Protein AF-A0A1E1WI19-F1 (afdb_monomer_lite)

Radius of gyration: 30.92 Å; chains: 1; bounding box: 109×46×92 Å

Foldseek 3Di:
DDPDDPPPPPDPPPDPPPPPPPPDPDWAWDPVQAAPQWDADPVRHDIDGAFATDIPDDPPDPDDDDDDDDPDDDKAKDWDFDSPDDRRHSDFQCCQGTWIQILCQFTHHVNDTPDGDDQDPPPDPCNVVNPNPDPPDDPPPDDDDDDDDDDDDDDDD

Secondary structure (DSSP, 8-state):
---STTSS-S------------------EEEEEE-TEEEEETTTTEEEEES-EEESS---SS--------SS-SS-EEEEE-TTS-TT-SSSSSSTTEEEEETTSEEEETTEEEEEPPPPPTT-TTTTTS-----S------PPP--------PPP-

pLDDT: mean 77.22, std 23.97, range [32.47, 98.44]

InterPro domains:
  IPR003877 SPRY domain [PF00622] (64-117)
  IPR013320 Concanavalin A-like lectin/glucanase domain superfamily [SSF49899] (25-120)
  IPR035766 SPRY domain-containing protein 7 [PTHR20951] (1-121)
  IPR043136 B30.2/SPRY domain superfamily [G3DSA:2.60.120.920] (25-123)

Structure (mmCIF, N/CA/C/O backbone):
data_AF-A0A1E1WI19-F1
#
_entry.id   AF-A0A1E1WI19-F1
#
loop_
_atom_site.group_PDB
_atom_site.id
_atom_site.type_symbol
_atom_site.label_atom_id
_atom_site.label_alt_id
_atom_site.label_comp_id
_atom_site.label_asym_id
_atom_site.label_entity_id
_atom_site.label_seq_id
_atom_site.pdbx_PDB_ins_code
_atom_site.Cartn_x
_atom_site.Cartn_y
_atom_site.Cartn_z
_atom_site.occupancy
_atom_site.B_iso_or_equiv
_atom_site.auth_seq_id
_atom_site.auth_comp_id
_atom_site.auth_asym_id
_atom_site.auth_atom_id
_atom_site.pdbx_PDB_model_num
ATOM 1 N N . MET A 1 1 ? -36.385 -28.338 59.805 1.00 44.75 1 MET A N 1
ATOM 2 C CA . MET A 1 1 ? -34.931 -28.331 59.542 1.00 44.75 1 MET A CA 1
ATOM 3 C C . MET A 1 1 ? -34.666 -27.283 58.465 1.00 44.75 1 MET A C 1
ATOM 5 O O . MET A 1 1 ? -34.739 -27.576 57.285 1.00 44.75 1 MET A O 1
ATOM 9 N N . PHE A 1 2 ? -34.526 -26.026 58.891 1.00 53.34 2 PHE A N 1
ATOM 10 C CA . PHE A 1 2 ? -34.405 -24.825 58.053 1.00 53.34 2 PHE A CA 1
ATOM 11 C C . PHE A 1 2 ? -33.139 -24.099 58.510 1.00 53.34 2 PHE A C 1
ATOM 13 O O . PHE A 1 2 ? -33.189 -23.327 59.465 1.00 53.34 2 PHE A O 1
ATOM 20 N N . CYS A 1 3 ? -31.991 -24.411 57.902 1.00 50.31 3 CYS A N 1
ATOM 21 C CA . CYS A 1 3 ? -30.700 -23.976 58.444 1.00 50.31 3 CYS A CA 1
ATOM 22 C C . CYS A 1 3 ? -29.646 -23.622 57.380 1.00 50.31 3 CYS A C 1
ATOM 24 O O . CYS A 1 3 ? -28.489 -23.949 57.597 1.00 50.31 3 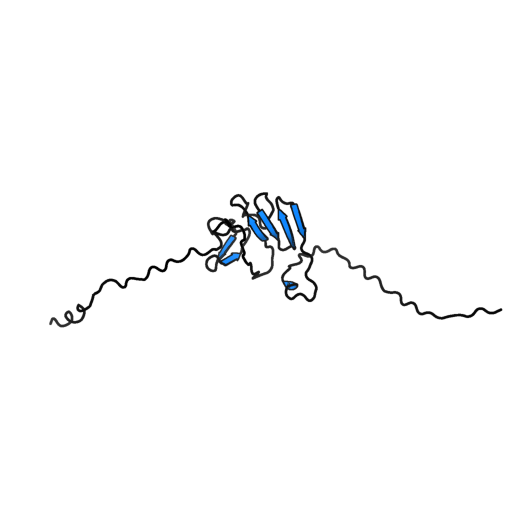CYS A O 1
ATOM 26 N N . CYS A 1 4 ? -29.976 -22.965 56.257 1.00 54.78 4 CYS A N 1
ATOM 27 C CA . CYS A 1 4 ? -28.921 -22.404 55.379 1.00 54.78 4 CYS A CA 1
ATOM 28 C C . CYS A 1 4 ? -29.224 -21.041 54.726 1.00 54.78 4 CYS A C 1
ATOM 30 O O . CYS A 1 4 ? -28.329 -20.464 54.122 1.00 54.78 4 CYS A O 1
ATOM 32 N N . LEU A 1 5 ? -30.428 -20.466 54.843 1.00 58.16 5 LEU A N 1
ATOM 33 C CA . LEU A 1 5 ? -30.800 -19.285 54.038 1.00 58.16 5 LEU A CA 1
ATOM 34 C C . LEU A 1 5 ? -30.633 -17.916 54.732 1.00 58.16 5 LEU A C 1
ATOM 36 O O . LEU A 1 5 ? -31.322 -16.965 54.378 1.00 58.16 5 LEU A O 1
ATOM 40 N N . LYS A 1 6 ? -29.759 -17.793 55.740 1.00 53.09 6 LYS A N 1
ATOM 41 C CA . LYS A 1 6 ? -29.580 -16.533 56.502 1.00 53.09 6 LYS A CA 1
ATOM 42 C C . LYS A 1 6 ? -28.184 -15.898 56.420 1.00 53.09 6 LYS A C 1
ATOM 44 O O . LYS A 1 6 ? -27.959 -14.887 57.071 1.00 53.09 6 LYS A O 1
ATOM 49 N N . GLY A 1 7 ? -27.268 -16.442 55.612 1.00 49.75 7 GLY A N 1
ATOM 50 C CA . GLY A 1 7 ? -25.879 -15.960 55.534 1.00 49.75 7 GLY A CA 1
ATOM 51 C C . GLY A 1 7 ? -25.495 -15.134 54.300 1.00 49.75 7 GLY A C 1
ATOM 52 O O . GLY A 1 7 ? -24.446 -14.504 54.321 1.00 49.75 7 GLY A O 1
ATOM 53 N N . CYS A 1 8 ? -26.298 -15.112 53.230 1.00 55.12 8 CYS A N 1
ATOM 54 C CA . CYS A 1 8 ? -25.835 -14.602 51.924 1.00 55.12 8 CYS A CA 1
ATOM 55 C C . CYS A 1 8 ? -26.527 -13.315 51.437 1.00 55.12 8 CYS A C 1
ATOM 57 O O . CYS A 1 8 ? -26.263 -12.879 50.323 1.00 55.12 8 CYS A O 1
ATOM 59 N N . LEU A 1 9 ? -27.409 -12.705 52.238 1.00 55.59 9 LEU A N 1
ATOM 60 C CA . LEU A 1 9 ? -28.203 -11.530 51.827 1.00 55.59 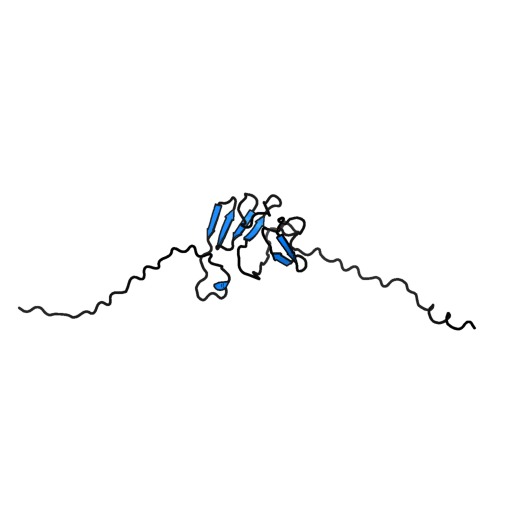9 LEU A CA 1
ATOM 61 C C . LEU A 1 9 ? -27.664 -10.181 52.332 1.00 55.59 9 LEU A C 1
ATOM 63 O O . LEU A 1 9 ? -28.254 -9.145 52.041 1.00 55.59 9 LEU A O 1
ATOM 67 N N . ASN A 1 10 ? -26.524 -10.159 53.025 1.00 48.88 10 ASN A N 1
ATOM 68 C CA . ASN A 1 10 ? -25.882 -8.910 53.434 1.00 48.88 10 ASN A CA 1
ATOM 69 C C . ASN A 1 10 ? -24.780 -8.538 52.437 1.00 48.88 10 ASN A C 1
ATOM 71 O O . ASN A 1 10 ? -23.629 -8.925 52.618 1.00 48.88 10 ASN A O 1
ATOM 75 N N . GLY A 1 11 ? -25.141 -7.788 51.391 1.00 49.34 11 GLY A N 1
ATOM 76 C CA . GLY A 1 11 ? -24.152 -7.099 50.550 1.00 49.34 11 GLY A CA 1
ATOM 77 C C . GLY A 1 11 ? -24.374 -7.132 49.040 1.00 49.34 11 GLY A C 1
ATOM 78 O O . GLY A 1 11 ? -23.406 -6.979 48.301 1.00 49.34 11 GLY A O 1
ATOM 79 N N . PHE A 1 12 ? -25.603 -7.316 48.547 1.00 48.19 12 PHE A N 1
ATOM 80 C CA . PHE A 1 12 ? -25.879 -7.207 47.110 1.00 48.19 12 PHE A CA 1
ATOM 81 C C . PHE A 1 12 ? -25.944 -5.731 46.670 1.00 48.19 12 PHE A C 1
ATOM 83 O O . PHE A 1 12 ? -26.991 -5.211 46.296 1.00 48.19 12 PHE A O 1
ATOM 90 N N . THR A 1 13 ? -24.798 -5.047 46.711 1.00 54.00 13 THR A N 1
ATOM 91 C CA . THR A 1 13 ? -24.567 -3.846 45.901 1.00 54.00 13 THR A CA 1
ATOM 92 C C . THR A 1 13 ? -24.342 -4.316 44.468 1.00 54.00 13 THR A C 1
ATOM 94 O O . THR A 1 13 ? -23.217 -4.539 44.020 1.00 54.00 13 THR A O 1
ATOM 97 N N . LEU A 1 14 ? -25.443 -4.525 43.747 1.00 56.31 14 LEU A N 1
ATOM 98 C CA . LEU A 1 14 ? -25.430 -4.701 42.301 1.00 56.31 14 LEU A CA 1
ATOM 99 C C . LEU A 1 14 ? -25.100 -3.369 41.639 1.00 56.31 14 LEU A C 1
ATOM 101 O O . LEU A 1 14 ? -25.998 -2.601 41.328 1.00 56.31 14 LEU A O 1
ATOM 105 N N . THR A 1 15 ? -23.810 -3.117 41.461 1.00 58.31 15 THR A N 1
ATOM 106 C CA . THR A 1 15 ? -23.200 -2.735 40.180 1.00 58.31 15 THR A CA 1
ATOM 107 C C . THR A 1 15 ? -21.737 -2.408 40.467 1.00 58.31 15 THR A C 1
ATOM 109 O O . THR A 1 15 ? -21.453 -1.310 40.953 1.00 58.31 15 THR A O 1
ATOM 112 N N . PRO A 1 16 ? -20.764 -3.283 40.156 1.00 53.91 16 PRO A N 1
ATOM 113 C CA . PRO A 1 16 ? -19.466 -2.747 39.797 1.00 53.91 16 PRO A CA 1
ATOM 114 C C . PRO A 1 16 ? -19.711 -1.899 38.547 1.00 53.91 16 PRO A C 1
ATOM 116 O O . PRO A 1 16 ? -20.118 -2.422 37.508 1.00 53.91 16 PRO A O 1
ATOM 119 N N . ALA A 1 17 ? -19.541 -0.582 38.655 1.00 65.06 17 ALA A N 1
ATOM 120 C CA . ALA A 1 17 ? -19.435 0.270 37.484 1.00 65.06 17 ALA A CA 1
ATOM 121 C C . ALA A 1 17 ? -18.199 -0.215 36.723 1.00 65.06 17 ALA A C 1
ATOM 123 O O . ALA A 1 17 ? -17.076 0.138 37.074 1.00 65.06 17 ALA A O 1
ATOM 124 N N . VAL A 1 18 ? -18.389 -1.115 35.753 1.00 66.94 18 VAL A N 1
ATOM 125 C CA . VAL A 1 18 ? -17.325 -1.517 34.837 1.00 66.94 18 VAL A CA 1
ATOM 126 C C . VAL A 1 18 ? -16.904 -0.225 34.148 1.00 66.94 18 VAL A C 1
ATOM 128 O O . VAL A 1 18 ? -17.734 0.363 33.449 1.00 66.94 18 VAL A O 1
ATOM 131 N N . PRO A 1 19 ? -15.677 0.276 34.372 1.00 68.00 19 PRO A N 1
ATOM 132 C CA . PRO A 1 19 ? -15.249 1.487 33.705 1.00 68.00 19 PRO A CA 1
ATOM 133 C C . PRO A 1 19 ? -15.315 1.214 32.206 1.00 68.00 19 PRO A C 1
ATOM 135 O O . PRO A 1 19 ? -14.639 0.313 31.702 1.00 68.00 19 PRO A O 1
ATOM 138 N N . ILE A 1 20 ? -16.171 1.964 31.508 1.00 63.81 20 ILE A N 1
ATOM 139 C CA . ILE A 1 20 ? -16.236 1.960 30.052 1.00 63.81 20 ILE A CA 1
ATOM 140 C C . ILE A 1 20 ? -14.874 2.467 29.597 1.00 63.81 20 ILE A C 1
ATOM 142 O O . ILE A 1 20 ? -14.609 3.668 29.583 1.00 63.81 20 ILE A O 1
ATOM 146 N N . ARG A 1 21 ? -13.968 1.542 29.274 1.00 64.44 21 ARG A N 1
ATOM 147 C CA . ARG A 1 21 ? -12.771 1.901 28.531 1.00 64.44 21 ARG A CA 1
ATOM 148 C C . ARG A 1 21 ? -13.266 2.295 27.155 1.00 64.44 21 ARG A C 1
ATOM 150 O O . ARG A 1 21 ? -13.685 1.433 26.385 1.00 64.44 21 ARG A O 1
ATOM 157 N N . ILE A 1 22 ? -13.248 3.594 26.878 1.00 62.12 22 ILE A N 1
ATOM 158 C CA . ILE A 1 22 ? -13.370 4.102 25.519 1.00 62.12 22 ILE A CA 1
ATOM 159 C C . ILE A 1 22 ? -12.178 3.502 24.780 1.00 62.12 22 ILE A C 1
ATOM 161 O O . ILE A 1 22 ? -11.043 3.948 24.927 1.00 62.12 22 ILE A O 1
ATOM 165 N N . LYS A 1 23 ? -12.418 2.387 24.090 1.00 63.97 23 LYS A N 1
ATOM 166 C CA . LYS A 1 23 ? -11.434 1.800 23.200 1.00 63.97 23 LYS A CA 1
ATOM 167 C C . LYS A 1 23 ? -11.380 2.752 22.020 1.00 63.97 23 LYS A C 1
ATOM 169 O O . LYS A 1 23 ? -12.295 2.755 21.199 1.00 63.97 23 LYS A O 1
ATOM 174 N N . GLU A 1 24 ? -10.359 3.601 21.999 1.00 71.19 24 GLU A N 1
ATOM 175 C CA . GLU A 1 24 ? -10.011 4.373 20.812 1.00 71.19 24 GLU A CA 1
ATOM 176 C C . GLU A 1 24 ? -10.034 3.421 19.616 1.00 71.19 24 GLU A C 1
ATOM 178 O O . GLU A 1 24 ? -9.533 2.297 19.715 1.00 71.19 24 GLU A O 1
ATOM 183 N N . ASN A 1 25 ? -10.706 3.818 18.537 1.00 73.44 25 ASN A N 1
ATOM 184 C CA . ASN A 1 25 ? -10.823 2.982 17.351 1.00 73.44 25 ASN A CA 1
ATOM 185 C C . ASN A 1 25 ? -9.419 2.854 16.739 1.00 73.44 25 ASN A C 1
ATOM 187 O O . ASN A 1 25 ? -8.913 3.852 16.222 1.00 73.44 25 ASN A O 1
ATOM 191 N N . PRO A 1 26 ? -8.747 1.694 16.861 1.00 89.00 26 PRO A N 1
ATOM 192 C CA . PRO A 1 26 ? -7.362 1.596 16.440 1.00 89.00 26 PRO A CA 1
ATOM 193 C C . PRO A 1 26 ? -7.292 1.686 14.914 1.00 89.00 26 PRO A C 1
ATOM 195 O O . PRO A 1 26 ? -8.128 1.109 14.212 1.00 89.00 26 PRO A O 1
ATOM 198 N N . VAL A 1 27 ? -6.276 2.385 14.403 1.00 94.00 27 VAL A N 1
ATOM 199 C CA . VAL A 1 27 ? -5.941 2.337 12.976 1.00 94.00 27 VAL A CA 1
ATOM 200 C C . VAL A 1 27 ? -5.411 0.941 12.670 1.00 94.00 27 VAL A C 1
ATOM 202 O O . VAL A 1 27 ? -4.433 0.494 13.268 1.00 94.00 27 VAL A O 1
ATOM 205 N N . GLN A 1 28 ? -6.093 0.236 11.778 1.00 96.31 28 GLN A N 1
ATOM 206 C CA . GLN A 1 28 ? -5.828 -1.162 11.452 1.00 96.31 28 GLN A CA 1
ATOM 207 C C . GLN A 1 28 ? -6.289 -1.472 10.024 1.00 96.31 28 GLN A C 1
ATOM 209 O O . GLN A 1 28 ? -6.974 -0.664 9.395 1.00 96.31 28 GLN A O 1
ATOM 214 N N . LEU A 1 29 ? -5.937 -2.653 9.523 1.00 97.88 29 LEU A N 1
ATOM 215 C CA . LEU A 1 29 ? -6.443 -3.164 8.250 1.00 97.88 29 LEU A CA 1
ATOM 216 C C . LEU A 1 29 ? -7.960 -3.379 8.326 1.00 97.88 29 LEU A C 1
ATOM 218 O O . LEU A 1 29 ? -8.464 -3.979 9.280 1.00 97.88 29 LEU A O 1
ATOM 222 N N . ASP A 1 30 ? -8.673 -2.887 7.320 1.00 97.06 30 ASP A N 1
ATOM 223 C CA . ASP A 1 30 ? -10.125 -2.920 7.233 1.00 97.06 30 ASP A CA 1
ATOM 224 C C . ASP A 1 30 ? -10.603 -4.164 6.484 1.00 97.06 30 ASP A C 1
ATOM 226 O O . ASP A 1 30 ? -10.396 -4.316 5.281 1.00 97.06 30 ASP A O 1
ATOM 230 N N . THR A 1 31 ? -11.301 -5.048 7.192 1.00 96.56 31 THR A N 1
ATOM 231 C CA . THR A 1 31 ? -11.859 -6.267 6.598 1.00 96.56 31 THR A CA 1
ATOM 232 C C . THR A 1 31 ? -13.065 -6.014 5.694 1.00 96.56 31 THR A C 1
ATOM 234 O O . THR A 1 31 ? -13.512 -6.931 5.015 1.00 96.56 31 THR A O 1
ATOM 237 N N . LEU A 1 32 ? -13.622 -4.799 5.695 1.00 96.94 32 LEU A N 1
ATOM 238 C CA . LEU A 1 32 ? -14.669 -4.393 4.755 1.00 96.94 32 LEU A CA 1
ATOM 239 C C . LEU A 1 32 ? -14.095 -3.903 3.418 1.00 96.94 32 LEU A C 1
ATOM 241 O O . LEU A 1 32 ? -14.837 -3.807 2.445 1.00 96.94 32 LEU A O 1
ATOM 245 N N . HIS A 1 33 ? -12.794 -3.605 3.366 1.00 97.88 33 HIS A N 1
ATOM 246 C CA . HIS A 1 33 ? -12.105 -3.091 2.183 1.00 97.88 33 HIS A CA 1
ATOM 247 C C . HIS A 1 33 ? -10.824 -3.900 1.946 1.00 97.88 33 HIS A C 1
ATOM 249 O O . HIS A 1 33 ? -9.706 -3.422 2.150 1.00 97.88 33 HIS A O 1
ATOM 255 N N . MET A 1 34 ? -11.006 -5.153 1.527 1.00 98.06 34 MET A N 1
ATOM 256 C CA . MET A 1 34 ? -9.935 -6.100 1.217 1.00 98.06 34 MET A CA 1
ATOM 257 C C . MET A 1 34 ? -10.297 -6.973 0.010 1.00 98.06 34 MET A C 1
ATOM 259 O O . MET A 1 34 ? -11.477 -7.197 -0.259 1.00 98.06 34 MET A O 1
ATOM 263 N N . GLY A 1 35 ? -9.289 -7.469 -0.709 1.00 98.00 35 GLY A N 1
ATOM 264 C CA . GLY A 1 35 ? -9.471 -8.416 -1.811 1.00 98.00 35 GLY A CA 1
ATOM 265 C C . GLY A 1 35 ? -10.051 -9.757 -1.350 1.00 98.00 35 GLY A C 1
ATOM 266 O O . GLY A 1 35 ? -9.932 -10.137 -0.183 1.00 98.00 35 GLY A O 1
ATOM 267 N N . HIS A 1 36 ? -10.662 -10.498 -2.275 1.00 98.00 36 HIS A N 1
ATOM 268 C CA . HIS A 1 36 ? -11.402 -11.726 -1.956 1.00 98.00 36 HIS A CA 1
AT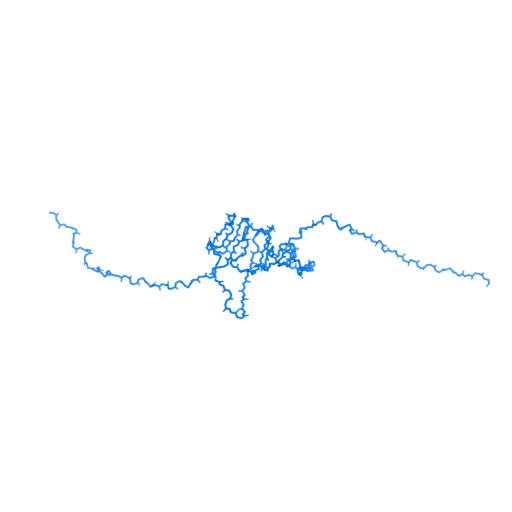OM 269 C C . HIS A 1 36 ? -10.529 -12.843 -1.363 1.00 98.00 36 HIS A C 1
ATOM 271 O O . HIS A 1 36 ? -11.007 -13.626 -0.545 1.00 98.00 36 HIS A O 1
ATOM 277 N N . GLU A 1 37 ? -9.261 -12.918 -1.771 1.00 97.94 37 GLU A N 1
ATOM 278 C CA . GLU A 1 37 ? -8.300 -13.937 -1.323 1.00 97.94 37 GLU A CA 1
ATOM 279 C C . GLU A 1 37 ? -7.328 -13.411 -0.256 1.00 97.94 37 GLU A C 1
ATOM 281 O O . GLU A 1 37 ? -6.323 -14.052 0.072 1.00 97.94 37 GLU A O 1
ATOM 286 N N . VAL A 1 38 ? -7.619 -12.236 0.300 1.00 98.12 38 VAL A N 1
ATOM 287 C CA . VAL A 1 38 ? -6.837 -11.641 1.378 1.00 98.12 38 VAL A CA 1
ATOM 288 C C . VAL A 1 38 ? -7.323 -12.202 2.712 1.00 98.12 38 VAL A C 1
ATOM 290 O O . VAL A 1 38 ? -8.498 -12.494 2.915 1.00 98.12 38 VAL A O 1
ATOM 293 N N . VAL A 1 39 ? -6.409 -12.348 3.663 1.00 97.94 39 VAL A N 1
ATOM 294 C CA . VAL A 1 39 ? -6.707 -12.779 5.026 1.00 97.94 39 VAL A CA 1
ATOM 295 C C . VAL A 1 39 ? -6.058 -11.802 5.995 1.00 97.94 39 VAL A C 1
ATOM 297 O O . VAL A 1 39 ? -4.845 -11.589 5.973 1.00 97.94 39 VAL A O 1
ATOM 300 N N . VAL A 1 40 ? -6.873 -11.218 6.874 1.00 98.00 40 VAL A N 1
ATOM 301 C CA . VAL A 1 40 ? -6.418 -10.303 7.925 1.00 98.00 40 VAL A CA 1
ATOM 302 C C . VAL A 1 40 ? -6.448 -11.021 9.272 1.00 98.00 40 VAL A C 1
ATOM 304 O O . VAL A 1 40 ? -7.473 -11.549 9.695 1.00 98.00 40 VAL A O 1
ATOM 307 N N . VAL A 1 41 ? -5.313 -11.037 9.970 1.00 96.44 41 VAL A N 1
ATOM 308 C CA . VAL A 1 41 ? -5.133 -11.721 11.262 1.00 96.44 41 VAL A CA 1
ATOM 309 C C . VAL A 1 41 ? -4.452 -10.806 12.288 1.00 96.44 41 VAL A C 1
ATOM 311 O O . VAL A 1 41 ? -4.137 -9.647 12.015 1.00 96.44 41 VAL A O 1
ATOM 314 N N . LYS A 1 42 ? -4.229 -11.316 13.509 1.00 95.06 42 LYS A N 1
ATOM 315 C CA . LYS A 1 42 ? -3.589 -10.581 14.623 1.00 95.06 42 LYS A CA 1
ATOM 316 C C . LYS A 1 42 ? -4.276 -9.246 14.960 1.00 95.06 42 LYS A C 1
ATOM 318 O O . LYS A 1 42 ? -3.611 -8.259 15.263 1.00 95.06 42 LYS A O 1
ATOM 323 N N . GLY A 1 43 ? -5.610 -9.234 14.909 1.00 92.69 43 GLY A N 1
ATOM 324 C CA . GLY A 1 43 ? -6.420 -8.059 15.241 1.00 92.69 43 GLY A CA 1
ATOM 325 C C . GLY A 1 43 ? -6.196 -6.890 14.283 1.00 92.69 43 GLY A C 1
ATOM 326 O O . GLY A 1 43 ? -5.987 -5.780 14.747 1.00 92.69 43 GLY A O 1
ATOM 327 N N . GLY A 1 44 ? -6.155 -7.153 12.972 1.00 95.44 44 GLY A N 1
ATOM 328 C CA . GLY A 1 44 ? -6.021 -6.099 11.961 1.00 95.44 44 GLY A CA 1
ATOM 329 C C . GLY A 1 44 ? -4.589 -5.627 11.692 1.00 95.44 44 GLY A C 1
ATOM 330 O O . GLY A 1 44 ? -4.403 -4.653 10.974 1.00 95.44 44 GLY A O 1
ATOM 331 N N . GLN A 1 45 ? -3.572 -6.299 12.244 1.00 95.94 45 GLN A N 1
ATOM 332 C CA . GLN A 1 45 ? -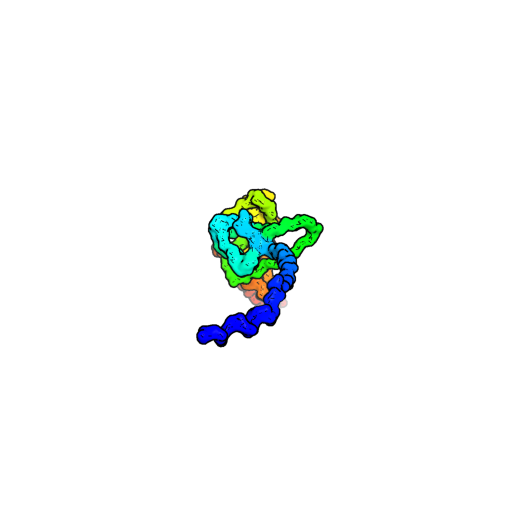2.159 -5.891 12.126 1.00 95.94 45 GLN A CA 1
ATOM 333 C C . GLN A 1 45 ? -1.333 -6.759 11.169 1.00 95.94 45 GLN A C 1
ATOM 335 O O . GLN A 1 45 ? -0.146 -6.510 10.964 1.00 95.94 45 GLN A O 1
ATOM 340 N N . ARG A 1 46 ? -1.911 -7.833 10.625 1.00 96.81 46 ARG A N 1
ATOM 341 C CA . ARG A 1 46 ? -1.232 -8.705 9.665 1.00 96.81 46 ARG A CA 1
ATOM 342 C C . ARG A 1 46 ? -2.161 -9.020 8.511 1.00 96.81 46 ARG A C 1
ATOM 344 O O . ARG A 1 46 ? -3.273 -9.482 8.742 1.00 96.81 46 ARG A O 1
ATOM 351 N N . VAL A 1 47 ? -1.643 -8.843 7.305 1.00 96.94 47 VAL A N 1
ATOM 352 C CA . VAL A 1 47 ? -2.252 -9.280 6.053 1.00 96.94 47 VAL A CA 1
ATOM 353 C C . VAL A 1 47 ? -1.437 -10.430 5.459 1.00 96.94 47 VAL A C 1
ATOM 355 O O . VAL A 1 47 ? -0.212 -10.461 5.592 1.00 96.94 47 VAL A O 1
ATOM 358 N N . CYS A 1 48 ? -2.119 -11.396 4.858 1.00 95.81 48 CYS A N 1
ATOM 3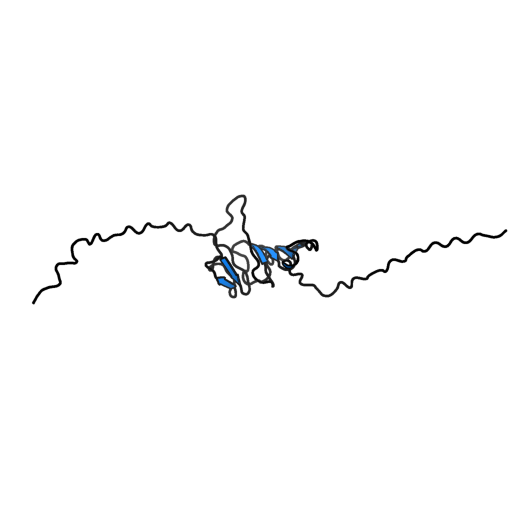59 C CA . CYS A 1 48 ? -1.553 -12.479 4.055 1.00 95.81 48 CYS A CA 1
ATOM 360 C C . CYS A 1 48 ? -2.567 -12.909 2.983 1.00 95.81 48 CYS A C 1
ATOM 362 O O . CYS A 1 48 ? -3.710 -12.461 3.017 1.00 95.81 48 CYS A O 1
ATOM 364 N N . GLY A 1 49 ? -2.173 -13.790 2.063 1.00 96.12 49 GLY A N 1
ATOM 365 C CA . GLY A 1 49 ? -3.024 -14.218 0.947 1.00 96.12 49 GLY A CA 1
ATOM 366 C C . GLY A 1 49 ? -2.697 -13.474 -0.347 1.00 96.12 49 GLY A C 1
ATOM 367 O O . GLY A 1 49 ? -1.562 -13.034 -0.524 1.00 96.12 49 GLY A O 1
ATOM 368 N N . SER A 1 50 ? -3.680 -13.371 -1.241 1.00 97.00 50 SER A N 1
ATOM 369 C CA . SER A 1 50 ? -3.540 -12.776 -2.576 1.00 97.00 50 SER A CA 1
ATOM 370 C C . SER A 1 50 ? -4.463 -11.563 -2.716 1.00 97.00 50 SER A C 1
ATOM 372 O O . SER A 1 50 ? -5.667 -11.663 -2.485 1.00 97.00 50 SER A O 1
ATOM 374 N N . GLY A 1 51 ? -3.890 -10.406 -3.052 1.00 97.19 51 GLY A N 1
ATOM 375 C CA . GLY A 1 51 ? -4.592 -9.122 -3.132 1.00 97.19 51 GLY A CA 1
ATOM 376 C C . GLY A 1 51 ? -4.122 -8.112 -2.082 1.00 97.19 51 GLY A C 1
ATOM 377 O O . GLY A 1 51 ? -3.074 -8.274 -1.456 1.00 97.19 51 GLY A O 1
ATOM 378 N N . CYS A 1 52 ? -4.916 -7.062 -1.888 1.00 97.38 52 CYS A N 1
ATOM 379 C CA . CYS A 1 52 ? -4.606 -5.914 -1.039 1.00 97.38 52 CYS A CA 1
ATOM 380 C C . CYS A 1 52 ? -5.712 -5.639 -0.003 1.00 97.38 52 CYS A C 1
ATOM 382 O O . CYS A 1 52 ? -6.850 -6.086 -0.142 1.00 97.38 52 CYS A O 1
ATOM 384 N N . ALA A 1 53 ? -5.391 -4.876 1.042 1.00 98.06 53 ALA A N 1
ATOM 385 C CA . ALA A 1 53 ? -6.358 -4.387 2.025 1.00 98.06 53 ALA A CA 1
ATOM 386 C C . ALA A 1 53 ? -6.071 -2.923 2.368 1.00 98.06 53 ALA A C 1
ATOM 388 O O . ALA A 1 53 ? -4.909 -2.536 2.501 1.00 98.06 53 ALA A O 1
ATOM 389 N N . LEU A 1 54 ? -7.125 -2.121 2.529 1.00 98.31 54 LEU A N 1
ATOM 390 C CA . LEU A 1 54 ? -7.018 -0.730 2.967 1.00 98.31 54 LEU A CA 1
ATOM 391 C C . LEU A 1 54 ? -7.001 -0.632 4.495 1.00 98.31 54 LEU A C 1
ATOM 393 O O . LEU A 1 54 ? -7.434 -1.537 5.207 1.00 98.31 54 LEU A O 1
ATOM 397 N N . GLY A 1 55 ? -6.514 0.495 5.010 1.00 97.38 55 GLY A N 1
ATOM 398 C CA . GLY A 1 55 ? -6.711 0.863 6.410 1.00 97.38 55 GLY A CA 1
ATOM 399 C C . GLY A 1 55 ? -8.137 1.357 6.668 1.00 97.38 55 GLY A C 1
ATOM 400 O O . GLY A 1 55 ? -8.789 1.912 5.785 1.00 97.38 55 GLY A O 1
ATOM 401 N N . ASN A 1 56 ? -8.611 1.220 7.906 1.00 96.50 56 ASN A N 1
ATOM 402 C CA . ASN A 1 56 ? -9.943 1.680 8.323 1.00 96.50 56 ASN A CA 1
ATOM 403 C C . ASN A 1 56 ? -10.047 3.204 8.538 1.00 96.50 56 ASN A C 1
ATOM 405 O O . ASN A 1 56 ? -11.138 3.711 8.807 1.00 96.50 56 ASN A O 1
ATOM 409 N N . ALA A 1 57 ? -8.933 3.937 8.442 1.00 95.25 57 ALA A N 1
ATOM 410 C CA . ALA A 1 57 ? -8.867 5.380 8.642 1.00 95.25 57 ALA A CA 1
ATOM 411 C C . ALA A 1 57 ? -8.217 6.071 7.427 1.00 95.25 57 ALA A C 1
ATOM 413 O O . ALA A 1 57 ? -7.098 5.710 7.055 1.00 95.25 57 ALA A O 1
ATOM 414 N N . PRO A 1 58 ? -8.878 7.069 6.809 1.00 95.88 58 PRO A N 1
ATOM 415 C CA . PRO A 1 58 ? -8.299 7.820 5.702 1.00 95.88 58 PRO A CA 1
ATOM 416 C C . PRO A 1 58 ? -7.233 8.810 6.189 1.00 95.88 58 PRO A C 1
ATOM 418 O O . PRO A 1 58 ? -7.255 9.277 7.330 1.00 95.88 58 PRO A O 1
ATOM 421 N N . ILE A 1 59 ? -6.333 9.206 5.288 1.00 95.81 59 ILE A N 1
ATOM 422 C CA . ILE A 1 59 ? -5.347 10.258 5.552 1.00 95.81 59 ILE A CA 1
ATOM 423 C C . ILE A 1 59 ? -6.008 11.627 5.326 1.00 95.81 59 ILE A C 1
ATOM 425 O O . ILE A 1 59 ? -5.963 12.187 4.238 1.00 95.81 59 ILE A O 1
ATOM 429 N N . VAL A 1 60 ? -6.634 12.170 6.372 1.00 93.69 60 VAL A N 1
ATOM 430 C CA . VAL A 1 60 ? -7.249 13.518 6.399 1.00 93.69 60 VAL A CA 1
ATOM 431 C C . VAL A 1 60 ? -6.381 14.523 7.167 1.00 93.69 60 VAL A C 1
ATOM 433 O O . VAL A 1 60 ? -6.861 15.338 7.950 1.00 93.69 60 VAL A O 1
ATOM 436 N N . GLN A 1 61 ? -5.066 14.434 6.970 1.00 92.62 61 GLN A N 1
ATOM 437 C CA . GLN A 1 61 ? -4.058 15.257 7.639 1.00 92.62 61 GLN A CA 1
ATOM 438 C C . GLN A 1 61 ? -2.906 15.587 6.687 1.00 92.62 61 GLN A C 1
ATOM 440 O O . GLN A 1 61 ? -2.641 14.843 5.747 1.00 92.62 61 GLN A O 1
ATOM 445 N N . ASN A 1 62 ? -2.181 16.674 6.963 1.00 95.88 62 ASN A N 1
ATOM 446 C CA . ASN A 1 62 ? -1.087 17.144 6.102 1.00 95.88 62 ASN A CA 1
ATOM 447 C C . ASN A 1 62 ? 0.092 16.162 6.018 1.00 95.88 62 ASN A C 1
ATOM 449 O O . ASN A 1 62 ? 0.825 16.158 5.033 1.00 95.88 62 ASN A O 1
ATOM 453 N N . LYS A 1 63 ? 0.327 15.390 7.085 1.00 95.69 63 LYS A N 1
ATOM 454 C CA . LYS A 1 63 ? 1.421 14.420 7.189 1.00 95.69 63 LYS A CA 1
ATOM 455 C C . LYS A 1 63 ? 0.920 13.196 7.937 1.00 95.69 63 LYS A C 1
ATOM 457 O O . LYS A 1 63 ? 0.311 13.340 8.992 1.00 95.69 63 LYS A O 1
ATOM 462 N N . ALA A 1 64 ? 1.199 12.016 7.404 1.00 94.62 64 ALA A N 1
ATOM 463 C CA . ALA A 1 64 ? 0.894 10.738 8.030 1.00 94.62 64 ALA A CA 1
ATOM 464 C C . ALA A 1 64 ? 2.119 9.829 7.954 1.00 94.62 64 ALA A C 1
ATOM 466 O O . ALA A 1 64 ? 2.935 9.956 7.041 1.00 94.62 64 ALA A O 1
ATOM 467 N N . TYR A 1 65 ? 2.235 8.923 8.918 1.00 95.69 65 TYR A N 1
ATOM 468 C CA . TYR A 1 65 ? 3.307 7.941 8.988 1.00 95.69 65 TYR A CA 1
ATOM 469 C C . TYR A 1 65 ? 2.723 6.580 9.353 1.00 95.69 65 TYR A C 1
ATOM 471 O O . TYR A 1 65 ? 1.867 6.490 10.234 1.00 95.69 65 TYR A O 1
ATOM 479 N N . PHE A 1 66 ? 3.188 5.537 8.674 1.00 96.00 66 PHE A N 1
ATOM 480 C CA . PHE A 1 66 ? 2.878 4.148 8.980 1.00 96.00 66 PHE A CA 1
ATOM 481 C C . PHE A 1 66 ? 4.088 3.276 8.648 1.00 96.00 66 PHE A C 1
ATOM 483 O O . PHE A 1 66 ? 4.928 3.644 7.827 1.00 96.00 66 PHE A O 1
ATOM 490 N N . GLU A 1 67 ? 4.161 2.110 9.280 1.00 96.25 67 GLU A N 1
ATOM 491 C CA . GLU A 1 67 ? 5.241 1.148 9.084 1.00 96.25 67 GLU A CA 1
ATOM 492 C C . GLU A 1 67 ? 4.679 -0.189 8.624 1.00 96.25 67 GLU A C 1
ATOM 494 O O . GLU A 1 67 ? 3.625 -0.633 9.084 1.00 96.25 67 GLU A O 1
ATOM 499 N N . VAL A 1 68 ? 5.423 -0.863 7.750 1.00 95.94 68 VAL A N 1
ATOM 500 C CA . VAL A 1 68 ? 5.138 -2.237 7.346 1.00 95.94 68 VAL A CA 1
ATOM 501 C C . VAL A 1 68 ? 6.374 -3.079 7.607 1.00 95.94 68 VAL A C 1
ATOM 503 O O . VAL A 1 68 ? 7.467 -2.776 7.138 1.00 95.94 68 VAL A O 1
ATOM 506 N N . LYS A 1 69 ? 6.192 -4.166 8.357 1.00 95.69 69 LYS A N 1
ATOM 507 C CA . LYS A 1 69 ? 7.238 -5.159 8.595 1.00 95.69 69 LYS A CA 1
ATOM 508 C C . LYS A 1 69 ? 6.966 -6.402 7.763 1.00 95.69 69 LYS A C 1
ATOM 510 O O . LYS A 1 69 ? 5.995 -7.114 8.027 1.00 95.69 69 LYS A O 1
ATOM 515 N N . LEU A 1 70 ? 7.870 -6.713 6.837 1.00 94.81 70 LEU A N 1
ATOM 516 C CA . LEU A 1 70 ? 7.842 -7.970 6.094 1.00 94.81 70 LEU A CA 1
ATOM 517 C C . LEU A 1 70 ? 8.123 -9.136 7.049 1.00 94.81 70 LEU A C 1
ATOM 519 O O . LEU A 1 70 ? 9.161 -9.200 7.703 1.00 94.81 70 LEU A O 1
ATOM 523 N N . GLN A 1 71 ? 7.143 -10.027 7.188 1.00 92.69 71 GLN A N 1
ATOM 524 C CA . GLN A 1 71 ? 7.246 -11.223 8.035 1.00 92.69 71 GLN A CA 1
ATOM 525 C C . GLN A 1 71 ? 7.771 -12.429 7.256 1.00 92.69 71 GLN A C 1
ATOM 527 O O . GLN A 1 71 ? 8.379 -13.319 7.839 1.00 92.69 71 GLN A O 1
ATOM 532 N N . GLN A 1 72 ? 7.495 -12.452 5.956 1.00 88.69 72 GLN A N 1
ATOM 533 C CA . GLN A 1 72 ? 7.905 -13.465 5.002 1.00 88.69 72 GLN A CA 1
ATOM 534 C C . GLN A 1 72 ? 8.132 -12.750 3.667 1.00 88.69 72 GLN A C 1
ATOM 536 O O . GLN A 1 72 ? 7.421 -11.790 3.365 1.00 88.69 72 GLN A O 1
ATOM 541 N N . GLY A 1 73 ? 9.130 -13.191 2.900 1.00 86.38 73 GLY A N 1
ATOM 542 C CA . GLY A 1 73 ? 9.331 -12.714 1.531 1.00 86.38 73 GLY A CA 1
ATOM 543 C C . GLY A 1 73 ? 8.198 -13.147 0.594 1.00 86.38 73 GLY A C 1
ATOM 544 O O . GLY A 1 73 ? 7.278 -13.860 0.993 1.00 86.38 73 GLY A O 1
ATOM 545 N N . GLY A 1 74 ? 8.283 -12.734 -0.667 1.00 91.06 74 GLY A N 1
ATOM 546 C CA . GLY A 1 74 ? 7.278 -13.015 -1.692 1.00 91.06 74 GLY A CA 1
ATOM 547 C C . GLY A 1 74 ? 6.897 -11.756 -2.459 1.00 91.06 74 GLY A C 1
ATOM 548 O O . GLY A 1 74 ? 7.606 -10.751 -2.393 1.00 91.06 74 GLY A O 1
ATOM 549 N N . VAL A 1 75 ? 5.774 -11.823 -3.174 1.00 94.88 75 VAL A N 1
ATOM 550 C CA . VAL A 1 75 ? 5.204 -10.664 -3.865 1.00 94.88 75 VAL A CA 1
ATOM 551 C C . VAL A 1 75 ? 4.377 -9.859 -2.872 1.00 94.88 75 VAL A C 1
ATOM 553 O O . VAL A 1 75 ? 3.508 -10.402 -2.193 1.00 94.88 75 VAL A O 1
ATOM 556 N N . TRP A 1 76 ? 4.665 -8.568 -2.774 1.00 95.69 76 TRP A N 1
ATOM 557 C CA . TRP A 1 76 ? 3.961 -7.643 -1.896 1.00 95.69 76 TRP A CA 1
ATOM 558 C C . TRP A 1 76 ? 3.917 -6.253 -2.524 1.00 95.69 76 TRP A C 1
ATOM 560 O O . TRP A 1 76 ? 4.748 -5.909 -3.367 1.00 95.69 76 TRP A O 1
ATOM 570 N N . ALA A 1 77 ? 2.957 -5.452 -2.078 1.00 96.88 77 ALA A N 1
ATOM 571 C CA . ALA A 1 77 ? 2.855 -4.042 -2.405 1.00 96.88 77 ALA A CA 1
ATOM 572 C C . ALA A 1 77 ? 2.472 -3.251 -1.149 1.00 96.88 77 ALA A C 1
ATOM 574 O O . ALA A 1 77 ? 1.705 -3.728 -0.310 1.00 96.88 77 ALA A O 1
ATOM 575 N N . VAL A 1 78 ? 3.029 -2.052 -1.003 1.00 97.50 78 VAL A N 1
ATOM 576 C CA . VAL A 1 78 ? 2.745 -1.132 0.102 1.00 97.50 78 VAL A CA 1
ATOM 577 C C . VAL A 1 78 ? 2.598 0.272 -0.461 1.00 97.50 78 VAL A C 1
ATOM 579 O O . VAL A 1 78 ? 3.426 0.716 -1.255 1.00 97.50 78 VAL A O 1
ATOM 582 N N . GLY A 1 79 ? 1.570 0.999 -0.036 1.00 97.50 79 GLY A N 1
ATOM 583 C CA . GLY A 1 79 ? 1.339 2.334 -0.557 1.00 97.50 79 GLY A CA 1
ATOM 584 C C . GLY A 1 79 ? 0.073 2.989 -0.044 1.00 97.50 79 GLY A C 1
ATOM 585 O O . GLY A 1 79 ? -0.424 2.667 1.034 1.00 97.50 79 GLY A O 1
ATOM 586 N N . VAL A 1 80 ? -0.423 3.925 -0.842 1.00 98.19 80 VAL A N 1
ATOM 587 C CA . VAL A 1 80 ? -1.674 4.642 -0.605 1.00 98.19 80 VAL A CA 1
ATOM 588 C C . VAL A 1 80 ? -2.632 4.376 -1.751 1.00 98.19 80 VAL A C 1
ATOM 590 O O . VAL A 1 80 ? -2.210 4.220 -2.899 1.00 98.19 80 VAL A O 1
ATOM 593 N N . ALA A 1 81 ? -3.919 4.336 -1.433 1.00 98.31 81 ALA A N 1
ATOM 594 C CA . ALA A 1 81 ? -4.962 4.179 -2.423 1.00 98.31 81 ALA A CA 1
ATOM 595 C C . ALA A 1 81 ? -6.269 4.839 -1.974 1.00 98.31 81 ALA A C 1
ATOM 597 O O . ALA A 1 81 ? -6.495 5.052 -0.777 1.00 98.31 81 ALA A O 1
ATOM 598 N N . THR A 1 82 ? -7.116 5.162 -2.943 1.00 98.25 82 THR A N 1
ATOM 599 C CA . THR A 1 82 ? -8.518 5.525 -2.722 1.00 98.25 82 THR A CA 1
ATOM 600 C C . THR A 1 82 ? -9.355 4.257 -2.489 1.00 98.25 82 THR A C 1
ATOM 602 O O . THR A 1 82 ? -8.832 3.139 -2.486 1.00 98.25 82 THR A O 1
ATOM 605 N N . ARG A 1 83 ? -10.665 4.402 -2.249 1.00 97.31 83 ARG A N 1
ATOM 606 C CA . ARG A 1 83 ? -11.555 3.240 -2.045 1.00 97.31 83 ARG A CA 1
ATOM 607 C C . ARG A 1 83 ? -11.924 2.551 -3.355 1.00 97.31 83 ARG A C 1
ATOM 609 O O . ARG A 1 83 ? -12.465 1.452 -3.333 1.00 97.31 83 ARG A O 1
ATOM 616 N N . GLU A 1 84 ? -11.636 3.205 -4.466 1.00 97.81 84 GLU A N 1
ATOM 617 C CA . GLU A 1 84 ? -11.975 2.797 -5.817 1.00 97.81 84 GLU A CA 1
ATOM 618 C C . GLU A 1 84 ? -10.921 1.853 -6.425 1.00 97.81 84 GLU A C 1
ATOM 620 O O . GLU A 1 84 ? -11.144 1.311 -7.506 1.00 97.81 84 GLU A O 1
ATOM 625 N N . THR A 1 85 ? -9.793 1.625 -5.737 1.00 98.06 85 THR A N 1
ATOM 626 C CA . THR A 1 85 ? -8.730 0.725 -6.208 1.00 98.06 85 THR A CA 1
ATOM 627 C C . THR A 1 85 ? -9.180 -0.739 -6.288 1.00 98.06 85 THR A C 1
ATOM 629 O O . THR A 1 85 ? -9.939 -1.231 -5.448 1.00 98.06 85 THR A O 1
ATOM 632 N N . ASP A 1 86 ? -8.675 -1.470 -7.284 1.00 96.62 86 ASP A N 1
ATOM 633 C CA . ASP A 1 86 ? -8.928 -2.905 -7.439 1.00 96.62 86 ASP A CA 1
ATOM 634 C C . ASP A 1 86 ? -8.060 -3.730 -6.473 1.00 96.62 86 ASP A C 1
ATOM 636 O O . ASP A 1 86 ? -6.937 -4.139 -6.777 1.00 96.62 86 ASP A O 1
ATOM 640 N N . LEU A 1 87 ? -8.618 -4.020 -5.297 1.00 97.94 87 LEU A N 1
ATOM 641 C CA . LEU A 1 87 ? -7.946 -4.766 -4.229 1.00 97.94 87 LEU A CA 1
ATOM 642 C C . LEU A 1 87 ? -7.715 -6.254 -4.534 1.00 97.94 87 LEU A C 1
ATOM 644 O O . LEU A 1 87 ? -7.060 -6.934 -3.743 1.00 97.94 87 LEU A O 1
ATOM 648 N N . ASN A 1 88 ? -8.224 -6.784 -5.650 1.00 97.38 88 ASN A N 1
ATOM 649 C CA . ASN A 1 88 ? -7.954 -8.167 -6.055 1.00 97.38 88 ASN A CA 1
ATOM 650 C C . ASN A 1 88 ? -6.630 -8.307 -6.819 1.00 97.38 88 ASN A C 1
ATOM 652 O O . ASN A 1 88 ? -6.193 -9.425 -7.095 1.00 97.38 88 ASN A O 1
ATOM 656 N N . ARG A 1 89 ? -5.966 -7.193 -7.157 1.00 94.31 89 ARG A N 1
ATOM 657 C CA . ARG A 1 89 ? -4.646 -7.218 -7.789 1.00 94.31 89 ARG A CA 1
ATOM 658 C C . ARG A 1 89 ? -3.549 -7.434 -6.756 1.00 94.31 89 ARG A C 1
ATOM 660 O O . ARG A 1 89 ? -3.543 -6.843 -5.680 1.00 94.31 89 ARG A O 1
ATOM 667 N N . VAL A 1 90 ? -2.593 -8.286 -7.118 1.00 92.69 90 VAL A N 1
ATOM 668 C CA . VAL A 1 90 ? -1.417 -8.585 -6.287 1.00 92.69 90 VAL A CA 1
ATOM 669 C C . VAL A 1 90 ? -0.384 -7.457 -6.363 1.00 92.69 90 VAL A C 1
ATOM 671 O O . VAL A 1 90 ? 0.261 -7.139 -5.369 1.00 92.69 90 VAL A O 1
ATOM 674 N N . HIS A 1 91 ? -0.236 -6.837 -7.536 1.00 94.81 91 HIS A N 1
ATOM 675 C CA . HIS A 1 91 ? 0.629 -5.676 -7.727 1.00 94.81 91 HIS A CA 1
ATOM 676 C C . HIS A 1 91 ? -0.151 -4.390 -7.455 1.00 94.81 91 HIS A C 1
ATOM 678 O O . HIS A 1 91 ? -1.249 -4.206 -7.983 1.00 94.81 91 HIS A O 1
ATOM 684 N N . GLY A 1 92 ? 0.431 -3.498 -6.656 1.00 96.12 92 GLY A N 1
ATOM 685 C CA . GLY A 1 92 ? -0.144 -2.186 -6.377 1.00 96.12 92 GLY A CA 1
ATOM 686 C C . GLY A 1 92 ? 0.255 -1.154 -7.435 1.00 96.12 92 GLY A C 1
ATOM 687 O O . GLY A 1 92 ? 1.296 -1.290 -8.084 1.00 96.12 92 GLY A O 1
ATOM 688 N N . GLY A 1 93 ? -0.544 -0.095 -7.591 1.00 97.62 93 GLY A N 1
ATOM 689 C CA . GLY A 1 93 ? -0.287 0.962 -8.578 1.00 97.62 93 GLY A CA 1
ATOM 690 C C . GLY A 1 93 ? -0.693 0.593 -10.007 1.00 97.62 93 GLY A C 1
ATOM 691 O O . GLY A 1 93 ? -0.229 1.214 -10.960 1.00 97.62 93 GLY A O 1
ATOM 692 N N . MET A 1 94 ? -1.529 -0.436 -10.173 1.00 97.19 94 MET A N 1
ATOM 693 C CA . MET A 1 94 ? -1.989 -0.942 -11.476 1.00 97.19 94 MET A CA 1
ATOM 694 C C . MET A 1 94 ? -3.226 -0.203 -12.014 1.00 97.19 94 MET A C 1
ATOM 696 O O . MET A 1 94 ? -3.737 -0.551 -13.080 1.00 97.19 94 MET A O 1
ATOM 700 N N . ASP A 1 95 ? -3.735 0.761 -11.254 1.00 97.44 95 ASP A N 1
ATOM 701 C CA . ASP A 1 95 ? -4.885 1.606 -11.557 1.00 97.44 95 ASP A CA 1
ATOM 702 C C . ASP A 1 95 ? -4.575 3.073 -11.203 1.00 97.44 95 ASP A C 1
ATOM 704 O O . ASP A 1 95 ? -3.515 3.394 -10.657 1.00 97.44 95 ASP A O 1
ATOM 708 N N . LYS A 1 96 ? -5.511 3.970 -11.520 1.00 98.19 96 LYS A N 1
ATOM 709 C CA . LYS A 1 96 ? -5.420 5.410 -11.213 1.00 98.19 96 LYS A CA 1
ATOM 710 C C . LYS A 1 96 ? -5.672 5.739 -9.746 1.00 98.19 96 LYS A C 1
ATOM 712 O O . LYS A 1 96 ? -5.545 6.887 -9.335 1.00 98.19 96 LYS A O 1
ATOM 717 N N . GLU A 1 97 ? -6.033 4.735 -8.968 1.00 98.44 97 GLU A N 1
ATOM 718 C CA . GLU A 1 97 ? -6.541 4.879 -7.616 1.00 98.44 97 GLU A CA 1
ATOM 719 C C . GLU A 1 97 ? -5.473 4.543 -6.573 1.00 98.44 97 GLU A C 1
ATOM 721 O O . GLU A 1 97 ? -5.697 4.747 -5.384 1.00 98.44 97 GLU A O 1
ATOM 726 N N . SER A 1 98 ? -4.299 4.062 -6.997 1.00 98.31 98 SER A N 1
ATOM 727 C CA . SER A 1 98 ? -3.228 3.616 -6.109 1.00 98.31 98 SER A CA 1
ATOM 728 C C . SER A 1 98 ? -1.834 4.099 -6.528 1.00 98.31 98 SER A C 1
ATOM 730 O O . SER A 1 98 ? -1.515 4.257 -7.709 1.00 98.31 98 SER A O 1
ATOM 732 N N . TRP A 1 99 ? -0.988 4.315 -5.517 1.00 98.44 99 TRP A N 1
ATOM 733 C CA . TRP A 1 99 ? 0.456 4.538 -5.628 1.00 98.44 99 TRP A CA 1
ATOM 734 C C . TRP A 1 99 ? 1.148 3.577 -4.682 1.00 98.44 99 TRP A C 1
ATOM 736 O O . TRP A 1 99 ? 0.954 3.668 -3.468 1.00 98.44 99 TRP A O 1
ATOM 746 N N . CYS A 1 100 ? 1.936 2.648 -5.212 1.00 98.19 100 CYS A N 1
ATOM 747 C CA . CYS A 1 100 ? 2.518 1.583 -4.401 1.00 98.19 100 CYS A CA 1
ATOM 748 C C . CYS A 1 100 ? 3.976 1.321 -4.754 1.00 98.19 100 CYS A C 1
ATOM 750 O O . CYS A 1 100 ? 4.344 1.282 -5.927 1.00 98.19 100 CYS A O 1
ATOM 752 N N . LEU A 1 101 ? 4.772 1.078 -3.715 1.00 97.50 101 LEU A N 1
ATOM 753 C CA . LEU A 1 101 ? 6.047 0.385 -3.799 1.00 97.50 101 LEU A CA 1
ATOM 754 C C . LEU A 1 101 ? 5.779 -1.122 -3.834 1.00 97.50 101 LEU A C 1
ATOM 756 O O . LEU A 1 101 ? 5.074 -1.644 -2.969 1.00 97.50 101 LEU A O 1
ATOM 760 N N . ASN A 1 102 ? 6.351 -1.811 -4.811 1.00 96.88 102 ASN A N 1
ATOM 761 C CA . ASN A 1 102 ? 6.212 -3.249 -4.996 1.00 96.88 102 ASN A CA 1
ATOM 762 C C . ASN A 1 102 ? 7.486 -3.995 -4.565 1.00 96.88 102 ASN A C 1
ATOM 764 O O . ASN A 1 102 ? 8.566 -3.416 -4.443 1.00 96.88 102 ASN A O 1
ATOM 768 N N . SER A 1 103 ? 7.359 -5.307 -4.364 1.00 94.69 103 SER A N 1
ATOM 769 C CA . SER A 1 103 ? 8.454 -6.200 -3.960 1.00 94.69 103 SER A CA 1
ATOM 770 C C . SER A 1 103 ? 9.638 -6.243 -4.925 1.00 94.69 103 SER A C 1
ATOM 772 O O . SER A 1 103 ? 10.731 -6.604 -4.512 1.00 94.69 103 SER A O 1
ATOM 774 N N . ASP A 1 104 ? 9.421 -5.878 -6.188 1.00 93.06 104 ASP A N 1
ATOM 775 C CA . ASP A 1 104 ? 10.451 -5.754 -7.226 1.00 93.06 104 ASP A CA 1
ATOM 776 C C . ASP A 1 104 ? 11.231 -4.425 -7.157 1.00 93.06 104 ASP A C 1
ATOM 778 O O . ASP A 1 104 ? 12.047 -4.149 -8.029 1.00 93.06 104 ASP A O 1
ATOM 782 N N . GLY A 1 105 ? 10.976 -3.588 -6.145 1.00 94.00 105 GLY A N 1
ATOM 783 C CA . GLY A 1 105 ? 11.630 -2.291 -5.967 1.00 94.00 105 GLY A CA 1
ATOM 784 C C . GLY A 1 105 ? 11.010 -1.151 -6.776 1.00 94.00 105 GLY A C 1
ATOM 785 O O . GLY A 1 105 ? 11.486 -0.021 -6.682 1.00 94.00 105 GLY A O 1
ATOM 786 N N . THR A 1 106 ? 9.942 -1.393 -7.537 1.00 96.50 106 THR A N 1
ATOM 787 C CA . THR A 1 106 ? 9.314 -0.357 -8.369 1.00 96.50 106 THR A CA 1
ATOM 788 C C . THR A 1 106 ? 8.210 0.398 -7.634 1.00 96.50 106 THR A C 1
ATOM 790 O O . THR A 1 106 ? 7.391 -0.181 -6.913 1.00 96.50 106 THR A O 1
ATOM 793 N N . VAL A 1 107 ? 8.140 1.708 -7.866 1.00 97.94 107 VAL A N 1
ATOM 794 C CA . VAL A 1 107 ? 7.001 2.553 -7.495 1.00 97.94 107 VAL A CA 1
ATOM 795 C C . VAL A 1 107 ? 6.113 2.728 -8.721 1.00 97.94 107 VAL A C 1
ATOM 797 O O . VAL A 1 107 ? 6.576 3.230 -9.747 1.00 97.94 107 VAL A O 1
ATOM 800 N N . ARG A 1 108 ? 4.841 2.329 -8.622 1.00 98.19 108 ARG A N 1
ATOM 801 C CA . ARG A 1 108 ? 3.877 2.366 -9.735 1.00 98.19 108 ARG A CA 1
ATOM 802 C C . ARG A 1 108 ? 2.641 3.209 -9.433 1.00 98.19 108 ARG A C 1
ATOM 804 O O . ARG A 1 108 ? 2.228 3.307 -8.276 1.00 98.19 108 ARG A O 1
ATOM 811 N N . HIS A 1 109 ? 2.055 3.762 -10.494 1.00 98.38 109 HIS A N 1
ATOM 812 C CA . HIS A 1 109 ? 0.736 4.400 -10.532 1.00 98.38 109 HIS A CA 1
ATOM 813 C C . HIS A 1 109 ? 0.168 4.350 -11.955 1.00 98.38 109 HIS A C 1
ATOM 815 O O . HIS A 1 109 ? 0.902 4.611 -12.908 1.00 98.38 109 HIS A O 1
ATOM 821 N N . ASP A 1 110 ? -1.123 4.049 -12.107 1.00 97.88 110 ASP A N 1
ATOM 822 C CA . ASP A 1 110 ? -1.789 3.891 -13.409 1.00 97.88 110 ASP A CA 1
ATOM 823 C C . ASP A 1 110 ? -1.028 2.940 -14.347 1.00 97.88 110 ASP A C 1
ATOM 825 O O . ASP A 1 110 ? -0.878 3.189 -15.541 1.00 97.88 110 ASP A O 1
ATOM 829 N N . ASN A 1 111 ? -0.473 1.865 -13.774 1.00 97.06 111 ASN A N 1
ATOM 830 C CA . ASN A 1 111 ? 0.363 0.885 -14.468 1.00 97.06 111 ASN A CA 1
ATOM 831 C C . ASN A 1 111 ? 1.637 1.476 -15.119 1.00 97.06 111 ASN A C 1
ATOM 833 O O . ASN A 1 111 ? 2.248 0.849 -15.983 1.00 97.06 111 ASN A O 1
ATOM 837 N N . ASN A 1 112 ? 2.067 2.663 -14.688 1.00 98.00 112 ASN A N 1
ATOM 838 C CA . ASN A 1 112 ? 3.322 3.281 -15.098 1.00 98.00 112 ASN A CA 1
ATOM 839 C C . ASN A 1 112 ? 4.356 3.165 -13.977 1.00 98.00 112 ASN A C 1
ATOM 841 O O . ASN A 1 112 ? 4.070 3.476 -12.818 1.00 98.00 112 ASN A O 1
ATOM 845 N N . GLU A 1 113 ? 5.569 2.742 -14.325 1.00 97.44 113 GLU A N 1
ATOM 846 C CA . GLU A 1 113 ? 6.714 2.769 -13.416 1.00 97.44 113 GLU A CA 1
ATOM 847 C C . GLU A 1 113 ? 7.227 4.205 -13.287 1.00 97.44 113 GLU A C 1
ATOM 849 O O . GLU A 1 113 ? 7.674 4.815 -14.257 1.00 97.44 113 GLU A O 1
ATOM 854 N N . LEU A 1 114 ? 7.120 4.758 -12.081 1.00 97.56 114 LEU A N 1
ATOM 855 C CA . LEU A 1 114 ? 7.540 6.124 -11.771 1.00 97.56 114 LEU A CA 1
ATOM 856 C C . LEU A 1 114 ? 8.977 6.173 -11.257 1.00 97.56 114 LEU A C 1
ATOM 858 O O . LEU A 1 114 ? 9.682 7.162 -11.454 1.00 97.56 114 LEU A O 1
ATOM 862 N N . TYR A 1 115 ? 9.388 5.130 -10.53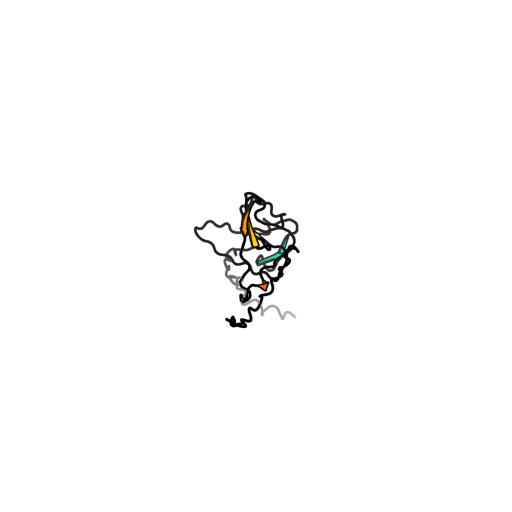7 1.00 96.62 115 TYR A N 1
ATOM 863 C CA . TYR A 1 115 ? 10.696 5.055 -9.906 1.00 96.62 115 TYR A CA 1
ATOM 864 C C . TYR A 1 115 ? 11.097 3.605 -9.646 1.00 96.62 115 TYR A C 1
ATOM 866 O O . TYR A 1 115 ? 10.236 2.755 -9.418 1.00 96.62 115 TYR A O 1
ATOM 874 N N . HIS A 1 116 ? 12.403 3.360 -9.600 1.00 95.31 116 HIS A N 1
ATOM 875 C CA . HIS A 1 116 ? 12.991 2.074 -9.254 1.00 95.31 116 HIS A CA 1
ATOM 876 C C . HIS A 1 116 ? 13.988 2.278 -8.111 1.00 95.31 116 HIS A C 1
ATOM 878 O O . HIS A 1 116 ? 14.938 3.054 -8.244 1.00 95.31 116 HIS A O 1
ATOM 884 N N . LEU A 1 117 ? 13.767 1.615 -6.975 1.00 91.12 117 LEU A N 1
ATOM 885 C CA . LEU A 1 117 ? 14.681 1.674 -5.839 1.00 91.12 117 LEU A CA 1
ATOM 886 C C . LEU A 1 117 ? 16.028 1.067 -6.240 1.00 91.12 117 LEU A C 1
ATOM 888 O O . LEU A 1 117 ? 16.097 -0.080 -6.672 1.00 91.12 117 LEU A O 1
ATOM 892 N N . SER A 1 118 ? 17.118 1.808 -6.046 1.00 83.88 118 SER A N 1
ATOM 893 C CA . SER A 1 118 ? 18.453 1.223 -6.162 1.00 83.88 118 SER A CA 1
ATOM 894 C C . SER A 1 118 ? 18.616 0.111 -5.131 1.00 83.88 118 SER A C 1
ATOM 896 O O . SER A 1 118 ? 18.259 0.295 -3.963 1.00 83.88 118 SER A O 1
ATOM 898 N N . SER A 1 119 ? 19.212 -1.006 -5.545 1.00 70.62 119 SER A N 1
ATOM 899 C CA . SER A 1 119 ? 19.644 -2.057 -4.627 1.00 70.62 119 SER A CA 1
ATOM 900 C C . SER A 1 119 ? 20.457 -1.449 -3.487 1.00 70.62 119 SER A C 1
ATOM 902 O O . SER A 1 119 ? 21.325 -0.599 -3.721 1.00 70.62 119 SER A O 1
ATOM 904 N N . ALA A 1 120 ? 20.166 -1.870 -2.257 1.00 63.31 120 ALA A N 1
ATOM 905 C CA . ALA A 1 120 ? 20.931 -1.407 -1.116 1.00 63.31 120 ALA A CA 1
ATOM 906 C C . ALA A 1 120 ? 22.417 -1.792 -1.303 1.00 63.31 120 ALA A C 1
ATOM 908 O O . ALA A 1 120 ? 22.725 -2.825 -1.907 1.00 63.31 120 ALA A O 1
ATOM 909 N N . PRO A 1 121 ? 23.366 -0.966 -0.829 1.00 66.62 121 PRO A N 1
ATOM 910 C CA . PRO A 1 121 ? 24.773 -1.350 -0.810 1.00 66.62 121 PRO A CA 1
ATOM 911 C C . PRO A 1 121 ? 24.953 -2.696 -0.095 1.00 66.62 121 PRO A C 1
ATOM 913 O O . PRO A 1 121 ? 24.228 -2.974 0.861 1.00 66.62 121 PRO A O 1
ATOM 916 N N . ARG A 1 122 ? 25.925 -3.514 -0.529 1.00 59.22 122 ARG A N 1
ATOM 917 C CA . ARG A 1 122 ? 26.122 -4.888 -0.017 1.00 59.22 122 ARG A CA 1
ATOM 918 C C . ARG A 1 122 ? 26.251 -4.974 1.507 1.00 59.22 122 ARG A C 1
ATOM 920 O O . ARG A 1 122 ? 25.826 -5.966 2.086 1.00 59.22 122 ARG A O 1
ATOM 927 N N . ASP A 1 123 ? 26.751 -3.914 2.136 1.00 67.12 123 ASP A N 1
ATOM 928 C CA . ASP A 1 123 ? 26.963 -3.832 3.586 1.00 67.12 123 ASP A CA 1
ATOM 929 C C . ASP A 1 123 ? 25.736 -3.315 4.360 1.00 67.12 123 ASP A C 1
ATOM 931 O O . ASP A 1 123 ? 25.806 -3.041 5.559 1.00 67.12 123 ASP A O 1
ATOM 935 N N . SER A 1 124 ? 24.598 -3.141 3.685 1.00 56.25 124 SER A N 1
ATOM 936 C CA . SER A 1 124 ? 23.370 -2.669 4.310 1.00 56.25 124 SER A CA 1
ATOM 937 C C . SER A 1 124 ? 22.670 -3.800 5.073 1.00 56.25 124 SER A C 1
ATOM 939 O O . SER A 1 124 ? 22.380 -4.843 4.486 1.00 56.25 124 SER A O 1
ATOM 941 N N . PRO A 1 125 ? 22.273 -3.601 6.343 1.00 58.50 125 PRO A N 1
ATOM 942 C CA . PRO A 1 125 ? 21.543 -4.610 7.116 1.00 58.50 125 PRO A CA 1
ATOM 943 C C . PRO A 1 125 ? 20.144 -4.942 6.557 1.00 58.50 125 PRO A C 1
ATOM 945 O O . PRO A 1 125 ? 19.473 -5.824 7.086 1.00 58.50 125 PRO A O 1
ATOM 948 N N . VAL A 1 126 ? 19.685 -4.248 5.505 1.00 57.41 126 VAL A N 1
ATOM 949 C CA . VAL A 1 126 ? 18.405 -4.498 4.816 1.00 57.41 126 VAL A CA 1
ATOM 950 C C . VAL A 1 126 ? 18.562 -5.147 3.436 1.00 57.41 126 VAL A C 1
ATOM 952 O O . VAL A 1 126 ? 17.573 -5.275 2.717 1.00 57.41 126 VAL A O 1
ATOM 955 N N . ASN A 1 127 ? 19.774 -5.555 3.048 1.00 54.59 127 ASN A N 1
ATOM 956 C CA . ASN A 1 127 ? 20.031 -6.068 1.701 1.00 54.59 127 ASN A CA 1
ATOM 957 C C . ASN A 1 127 ? 19.262 -7.371 1.396 1.00 54.59 127 ASN A C 1
ATOM 959 O O . ASN A 1 127 ? 18.798 -7.564 0.279 1.00 54.59 127 ASN A O 1
ATOM 963 N N . ASP A 1 128 ? 19.014 -8.196 2.418 1.00 54.12 128 ASP A N 1
ATOM 964 C CA . ASP A 1 128 ? 18.205 -9.420 2.311 1.00 54.12 128 ASP A CA 1
ATOM 965 C C . ASP A 1 128 ? 16.685 -9.156 2.269 1.00 54.12 128 ASP A C 1
ATOM 967 O O . ASP A 1 128 ? 15.894 -10.067 2.020 1.00 54.12 128 ASP A O 1
ATOM 971 N N . LEU A 1 129 ? 16.247 -7.922 2.555 1.00 54.19 129 LEU A N 1
ATOM 972 C CA . LEU A 1 129 ? 14.826 -7.562 2.636 1.00 54.19 129 LEU A CA 1
ATOM 973 C C . LEU A 1 129 ? 14.243 -7.162 1.272 1.00 54.19 129 LEU A C 1
ATOM 975 O O . LEU A 1 129 ? 13.037 -7.290 1.045 1.00 54.19 129 LEU A O 1
ATOM 979 N N . LEU A 1 130 ? 15.097 -6.683 0.367 1.00 52.78 130 LEU A N 1
ATOM 980 C CA . LEU A 1 130 ? 14.742 -6.410 -1.019 1.00 52.78 130 LEU A CA 1
ATOM 981 C C . LEU A 1 130 ? 14.862 -7.721 -1.791 1.00 52.78 130 LEU A C 1
ATOM 983 O O . LEU A 1 130 ? 15.941 -8.104 -2.241 1.00 52.78 130 LEU A O 1
ATOM 987 N N . VAL A 1 131 ? 13.744 -8.438 -1.914 1.00 48.38 131 VAL A N 1
ATOM 988 C CA . VAL A 1 131 ? 13.659 -9.626 -2.764 1.00 48.38 131 VAL A CA 1
ATOM 989 C C . VAL A 1 131 ? 13.896 -9.176 -4.202 1.00 48.38 131 VAL A C 1
ATOM 991 O O . VAL A 1 131 ? 12.978 -8.768 -4.904 1.00 48.38 131 VAL A O 1
ATOM 994 N N . THR A 1 132 ? 15.146 -9.256 -4.648 1.00 42.91 132 THR A N 1
ATOM 995 C CA . THR A 1 132 ? 15.474 -9.162 -6.065 1.00 42.91 132 THR A CA 1
ATOM 996 C C . THR A 1 132 ? 14.838 -10.380 -6.718 1.00 42.91 132 THR A C 1
ATOM 998 O O . THR A 1 132 ? 15.376 -11.486 -6.657 1.00 42.91 132 THR A O 1
ATOM 1001 N N . THR A 1 133 ? 13.663 -10.216 -7.325 1.00 42.81 133 THR A N 1
ATOM 1002 C CA . THR A 1 133 ? 13.190 -11.162 -8.336 1.00 42.81 133 THR A CA 1
ATOM 1003 C C . THR A 1 133 ? 14.114 -10.992 -9.534 1.00 42.81 133 THR A C 1
ATOM 1005 O O . THR A 1 133 ? 13.824 -10.237 -10.460 1.00 42.81 133 THR A O 1
ATOM 1008 N N . GLY A 1 134 ? 15.292 -11.612 -9.458 1.00 36.31 134 GLY A N 1
ATOM 1009 C CA . GLY A 1 134 ? 16.279 -11.579 -10.520 1.00 36.31 134 GLY A CA 1
ATOM 1010 C C . GLY A 1 134 ? 15.646 -12.133 -11.785 1.00 36.31 134 GLY A C 1
ATOM 1011 O O . GLY A 1 134 ? 15.346 -13.323 -11.867 1.00 36.31 134 GLY A O 1
ATOM 1012 N N . SER A 1 135 ? 15.440 -11.267 -12.774 1.00 32.47 135 SER A N 1
ATOM 1013 C CA . SER A 1 135 ? 15.353 -11.730 -14.151 1.00 32.47 135 SER A CA 1
ATOM 1014 C C . SER A 1 135 ? 16.723 -12.327 -14.497 1.00 32.47 135 SER A C 1
ATOM 1016 O O . SER A 1 135 ? 17.736 -11.652 -14.297 1.00 32.47 135 SER A O 1
ATOM 1018 N N . PRO A 1 136 ? 16.804 -13.583 -14.962 1.00 41.19 136 PRO A N 1
ATOM 1019 C CA . PRO A 1 136 ? 18.075 -14.219 -15.260 1.00 41.19 136 PRO A CA 1
ATOM 1020 C C . PRO A 1 136 ? 18.576 -13.661 -16.587 1.00 41.19 136 PRO A C 1
ATOM 1022 O O . PRO A 1 136 ? 18.224 -14.211 -17.616 1.00 41.19 136 PRO A O 1
ATOM 1025 N N . ASN A 1 137 ? 19.299 -12.538 -16.575 1.00 39.06 137 ASN A N 1
ATOM 1026 C CA . ASN A 1 137 ? 20.162 -12.074 -17.669 1.00 39.06 137 ASN A CA 1
ATOM 1027 C C . ASN A 1 137 ? 20.970 -10.846 -17.216 1.00 39.06 137 ASN A C 1
ATOM 1029 O O . ASN A 1 137 ? 20.730 -9.724 -17.651 1.00 39.06 137 ASN A O 1
ATOM 1033 N N . HIS A 1 138 ? 21.963 -11.058 -16.359 1.00 36.97 138 HIS A N 1
ATOM 1034 C CA . HIS A 1 138 ? 23.155 -10.217 -16.383 1.00 36.97 138 HIS A CA 1
ATOM 1035 C C . HIS A 1 138 ? 24.350 -11.162 -16.320 1.00 36.97 138 HIS A C 1
ATOM 1037 O O . HIS A 1 138 ? 24.743 -11.632 -15.256 1.00 36.97 138 HIS A O 1
ATOM 1043 N N . MET A 1 139 ? 24.842 -11.556 -17.496 1.00 34.41 139 MET A N 1
ATOM 1044 C CA . MET A 1 139 ? 26.163 -12.161 -17.602 1.00 34.41 139 MET A CA 1
ATOM 1045 C C . MET A 1 139 ? 27.147 -11.033 -17.302 1.00 34.41 139 MET A C 1
ATOM 1047 O O . MET A 1 139 ? 27.402 -10.196 -18.167 1.00 34.41 139 MET A O 1
ATOM 1051 N N . ASP A 1 140 ? 27.634 -10.973 -16.064 1.00 38.97 140 ASP A N 1
ATOM 1052 C CA . ASP A 1 140 ? 28.770 -10.127 -15.725 1.00 38.97 140 ASP A CA 1
ATOM 1053 C C . ASP A 1 140 ? 29.955 -10.593 -16.573 1.00 38.97 140 ASP A C 1
ATOM 1055 O O . ASP A 1 140 ? 30.478 -11.698 -16.435 1.00 38.97 140 ASP A O 1
ATOM 1059 N N . ASN A 1 141 ? 30.302 -9.757 -17.545 1.00 36.19 141 ASN A N 1
ATOM 1060 C CA . ASN A 1 141 ? 31.444 -9.953 -18.411 1.00 36.19 141 ASN A CA 1
ATOM 1061 C C . ASN A 1 141 ? 32.666 -9.437 -17.641 1.00 36.19 141 ASN A C 1
ATOM 1063 O O . ASN A 1 141 ? 33.028 -8.264 -17.754 1.00 36.19 141 ASN A O 1
ATOM 1067 N N . ASP A 1 142 ? 33.258 -10.298 -16.812 1.00 40.22 142 ASP A N 1
ATOM 1068 C CA . ASP A 1 142 ? 34.536 -10.023 -16.159 1.00 40.22 142 ASP A CA 1
ATOM 1069 C C . ASP A 1 142 ? 35.609 -9.805 -17.234 1.00 40.22 142 ASP A C 1
ATOM 1071 O O . ASP A 1 142 ? 36.030 -10.719 -17.947 1.00 40.22 142 ASP A O 1
ATOM 1075 N N . LYS A 1 143 ? 36.047 -8.554 -17.373 1.00 35.44 143 LYS A N 1
ATOM 1076 C CA . LYS A 1 143 ? 37.213 -8.180 -18.170 1.00 35.44 143 LYS A CA 1
ATOM 1077 C C . LYS A 1 143 ? 38.460 -8.397 -17.302 1.00 35.44 143 LYS A C 1
ATOM 1079 O O . LYS A 1 143 ? 38.579 -7.704 -16.294 1.00 35.44 143 LYS A O 1
ATOM 1084 N N . PRO A 1 144 ? 39.405 -9.282 -17.665 1.00 37.59 144 PRO A N 1
ATOM 1085 C CA . PRO A 1 144 ? 40.638 -9.412 -16.901 1.00 37.59 144 PRO A CA 1
ATOM 1086 C C . PRO A 1 144 ? 41.535 -8.184 -17.126 1.00 37.59 144 PRO A C 1
ATOM 1088 O O . PRO A 1 144 ? 41.783 -7.773 -18.265 1.00 37.59 144 PRO A O 1
ATOM 1091 N N . GLU A 1 145 ? 41.997 -7.589 -16.023 1.00 35.38 145 GLU A N 1
ATOM 1092 C CA . GLU A 1 145 ? 43.089 -6.614 -15.992 1.00 35.38 145 GLU A CA 1
ATOM 1093 C C . GLU A 1 145 ? 44.350 -7.234 -16.610 1.00 35.38 145 GLU A C 1
ATOM 1095 O O . GLU A 1 145 ? 44.784 -8.315 -16.223 1.00 35.38 145 GLU A O 1
ATOM 1100 N N . SER A 1 146 ? 44.931 -6.558 -17.603 1.00 37.66 146 SER A N 1
ATOM 1101 C CA . SER A 1 146 ? 46.239 -6.914 -18.149 1.00 37.66 146 SER A CA 1
ATOM 1102 C C . SER A 1 146 ? 47.327 -6.186 -17.360 1.00 37.66 146 SER A C 1
ATOM 1104 O O . SER A 1 146 ? 47.474 -4.966 -17.501 1.00 37.66 146 SER A O 1
ATOM 1106 N N . ASP A 1 147 ? 48.105 -6.932 -16.585 1.00 36.66 147 ASP A N 1
ATOM 1107 C CA . ASP A 1 147 ? 49.349 -6.458 -15.985 1.00 36.66 147 ASP A CA 1
ATOM 1108 C C . ASP A 1 147 ? 50.329 -6.008 -17.081 1.00 36.66 147 ASP A C 1
ATOM 1110 O O . ASP A 1 147 ? 50.688 -6.767 -17.984 1.00 36.66 147 ASP A O 1
ATOM 1114 N N . LYS A 1 148 ? 50.762 -4.744 -17.023 1.00 36.50 148 LYS A N 1
ATOM 1115 C CA . LYS A 1 148 ? 51.863 -4.225 -17.845 1.00 36.50 148 LYS A CA 1
ATOM 1116 C C . LYS A 1 148 ? 53.173 -4.373 -17.079 1.00 36.50 148 LYS A C 1
ATOM 1118 O O . LYS A 1 148 ? 53.564 -3.482 -16.328 1.00 36.50 148 LYS A O 1
ATOM 1123 N N . GLU A 1 149 ? 53.879 -5.468 -17.324 1.00 33.16 149 GLU A N 1
ATOM 1124 C CA . GLU A 1 149 ? 55.289 -5.604 -16.968 1.00 33.16 149 GLU A CA 1
ATOM 1125 C C . GLU A 1 149 ? 56.137 -4.812 -17.981 1.00 33.16 149 GLU A C 1
ATOM 1127 O O . GLU A 1 149 ? 56.083 -5.035 -19.190 1.00 33.16 149 GLU A O 1
ATOM 1132 N N . THR A 1 150 ? 56.864 -3.805 -17.495 1.00 34.53 150 THR A N 1
ATOM 1133 C CA . THR A 1 150 ? 57.678 -2.908 -18.326 1.00 34.53 150 THR A CA 1
ATOM 1134 C C . THR A 1 150 ? 59.121 -3.404 -18.317 1.00 34.53 150 THR A C 1
ATOM 1136 O O . THR A 1 150 ? 59.855 -3.139 -17.369 1.00 34.53 150 THR A O 1
ATOM 1139 N N . THR A 1 151 ? 59.553 -4.105 -19.367 1.00 34.72 151 THR A N 1
ATOM 1140 C CA . THR A 1 151 ? 60.973 -4.422 -19.591 1.00 34.72 151 THR A CA 1
ATOM 1141 C C . THR A 1 151 ? 61.543 -3.473 -20.643 1.00 34.72 151 THR A C 1
ATOM 1143 O O . THR A 1 151 ? 61.178 -3.520 -21.817 1.00 34.72 151 THR A O 1
ATOM 1146 N N . ALA A 1 152 ? 62.431 -2.577 -20.213 1.00 34.38 152 ALA A N 1
ATOM 1147 C CA . ALA A 1 152 ? 63.167 -1.670 -21.086 1.00 34.38 152 ALA A CA 1
ATOM 1148 C C . ALA A 1 152 ? 64.224 -2.437 -21.902 1.00 34.38 152 ALA A C 1
ATOM 1150 O O . ALA A 1 152 ? 64.994 -3.213 -21.342 1.00 34.38 152 ALA A O 1
ATOM 1151 N N . THR A 1 153 ? 64.289 -2.188 -23.212 1.00 40.34 153 THR A N 1
ATOM 1152 C CA . THR A 1 153 ? 65.382 -2.639 -24.092 1.00 40.34 153 THR A CA 1
ATOM 1153 C C . THR A 1 153 ? 66.059 -1.402 -24.685 1.00 40.34 153 THR A C 1
ATOM 1155 O O . THR A 1 153 ? 65.378 -0.536 -25.233 1.00 40.34 153 THR A O 1
ATOM 1158 N N . MET A 1 154 ? 67.382 -1.292 -24.537 1.00 37.03 154 MET A N 1
ATOM 1159 C CA . MET A 1 154 ? 68.193 -0.214 -25.121 1.00 37.03 154 MET A CA 1
ATOM 1160 C C . MET A 1 154 ? 68.443 -0.451 -26.621 1.00 37.03 154 MET A C 1
ATOM 1162 O O . MET A 1 154 ? 68.657 -1.601 -27.006 1.00 37.03 154 MET A O 1
ATOM 1166 N N . PRO A 1 155 ? 68.489 0.599 -27.463 1.00 45.78 155 PRO A N 1
ATOM 1167 C CA . PRO A 1 155 ? 68.940 0.476 -28.843 1.00 45.78 155 PRO A CA 1
ATOM 1168 C C . PRO A 1 155 ? 70.470 0.564 -28.942 1.00 45.78 155 PRO A C 1
ATOM 1170 O O . PRO A 1 155 ? 71.111 1.330 -28.222 1.00 45.78 155 PRO A O 1
ATOM 1173 N N . VAL A 1 156 ? 71.032 -0.235 -29.848 1.00 46.56 156 VAL A N 1
ATOM 1174 C CA . VAL A 1 156 ? 72.434 -0.187 -30.271 1.00 46.56 156 VAL A CA 1
ATOM 1175 C C . VAL A 1 156 ? 72.516 0.636 -31.553 1.00 46.56 156 VAL A C 1
ATOM 1177 O O . VAL A 1 156 ? 71.952 0.222 -32.563 1.00 46.56 156 VAL A O 1
ATOM 1180 N N . GLU A 1 157 ? 73.224 1.760 -31.488 1.00 36.62 157 GLU A N 1
ATOM 1181 C CA . GLU A 1 157 ? 74.252 2.189 -32.452 1.00 36.62 157 GLU A CA 1
ATOM 1182 C C . GLU A 1 157 ? 75.211 3.168 -31.763 1.00 36.62 157 GLU A C 1
ATOM 1184 O O . GLU A 1 157 ? 74.722 4.066 -31.036 1.00 36.62 157 GLU A O 1
#

Organism: Pectinophora gossypiella (NCBI:txid13191)

Sequence (157 aa):
MFCCLKGCLNGFTLTPAVPIRIKENPVQLDTLHMGHEVVVVKGGQRVCGSGCALGNAPIVQNKAYFEVKLQQGGVWAVGVATRETDLNRVHGGMDKESWCLNSDGTVRHDNNELYHLSSAPRDSPVNDLLVTTGSPNHMDNDKPESDKETTATMPVE